Protein AF-A0A7L5YAX9-F1 (afdb_monomer_lite)

Foldseek 3Di:
DVVCVVVVHDPVNVVVCCVVLQWDDFADVDIGGPPPPPDLVVVVVVVCVQAVPWDFDDVSVCVVVVNDPDDDPDTDTHDDPPDDDGDTPDD

pLDDT: mean 86.68, std 8.61, range [37.69, 95.38]

Radius of gyration: 14.87 Å; chains: 1; bounding box: 39×30×32 Å

Secondary structure (DSSP, 8-state):
-HHHHHTT--HHHHHHHHHTTSSEEEETTEEE-TT----HHHHHHHHHHH-TT-EE-HHHHHHHTT------SS--EE--TTSPPP--S--

Structure (mmCIF, N/CA/C/O backbone):
data_AF-A0A7L5YAX9-F1
#
_entry.id   AF-A0A7L5YAX9-F1
#
loop_
_atom_site.group_PDB
_atom_site.id
_atom_site.type_symbol
_atom_site.label_atom_id
_atom_site.label_alt_id
_atom_site.label_comp_id
_atom_site.label_asym_id
_atom_site.label_entity_id
_atom_site.label_seq_id
_atom_site.pdbx_PDB_ins_code
_atom_site.Cartn_x
_atom_site.Cartn_y
_atom_site.Cartn_z
_atom_site.occupancy
_atom_site.B_iso_or_equiv
_atom_site.auth_seq_id
_atom_site.auth_comp_id
_atom_site.auth_asym_id
_atom_site.auth_atom_id
_atom_site.pdbx_PDB_model_num
ATOM 1 N N . MET A 1 1 ? -5.949 5.787 6.873 1.00 75.19 1 MET A N 1
ATOM 2 C CA . MET A 1 1 ? -6.724 6.392 7.979 1.00 75.19 1 MET A CA 1
ATOM 3 C C . MET A 1 1 ? -6.409 7.864 8.060 1.00 75.19 1 MET A C 1
ATOM 5 O O . MET A 1 1 ? -7.340 8.647 8.071 1.00 75.19 1 MET A O 1
ATOM 9 N N . SER A 1 2 ? -5.129 8.245 8.045 1.00 83.38 2 SER A N 1
ATOM 10 C CA . SER A 1 2 ? -4.713 9.645 7.895 1.00 83.38 2 SER A CA 1
ATOM 11 C C . SER A 1 2 ? -5.384 10.340 6.705 1.00 83.38 2 SER A C 1
ATOM 13 O O . SER A 1 2 ? -5.907 11.427 6.884 1.00 83.38 2 SER A O 1
ATOM 15 N N . GLU A 1 3 ? -5.450 9.699 5.533 1.00 88.12 3 GLU A N 1
ATOM 16 C CA . GLU A 1 3 ? -6.095 10.271 4.334 1.00 88.12 3 GLU A CA 1
ATOM 17 C C . GLU A 1 3 ? -7.611 10.450 4.485 1.00 88.12 3 GLU A C 1
ATOM 19 O O . GLU A 1 3 ? -8.129 11.516 4.181 1.00 88.12 3 GLU A O 1
ATOM 24 N N . LEU A 1 4 ? -8.308 9.449 5.029 1.00 86.81 4 LEU A N 1
ATOM 25 C CA . LEU A 1 4 ? -9.744 9.531 5.337 1.00 86.81 4 LEU A CA 1
ATOM 26 C C . LEU A 1 4 ? -10.043 10.641 6.355 1.00 86.81 4 LEU A C 1
ATOM 28 O O . LEU A 1 4 ? -10.994 11.397 6.198 1.00 86.81 4 LEU A O 1
ATOM 32 N N . ILE A 1 5 ? -9.209 10.774 7.388 1.00 89.12 5 ILE A N 1
ATOM 33 C CA . ILE A 1 5 ? -9.353 11.850 8.375 1.00 89.12 5 ILE A CA 1
ATOM 34 C C . ILE A 1 5 ? -9.084 13.211 7.726 1.00 89.12 5 ILE A C 1
ATOM 36 O O . ILE A 1 5 ? -9.830 14.158 7.963 1.00 89.12 5 ILE A O 1
ATOM 40 N N . ALA A 1 6 ? -8.062 13.307 6.873 1.00 89.62 6 ALA A N 1
ATOM 41 C CA . ALA A 1 6 ? -7.760 14.521 6.121 1.00 89.62 6 ALA A CA 1
ATOM 42 C C . ALA A 1 6 ? -8.893 14.913 5.155 1.00 89.62 6 ALA A C 1
ATOM 44 O O . ALA A 1 6 ? -9.113 16.101 4.941 1.00 89.62 6 ALA A O 1
ATOM 45 N N . SER A 1 7 ? -9.654 13.946 4.630 1.00 89.81 7 SER A N 1
ATOM 46 C CA . SER A 1 7 ? -10.852 14.196 3.819 1.00 89.81 7 SER A CA 1
ATOM 47 C C . SER A 1 7 ? -12.115 14.483 4.646 1.00 89.81 7 SER A C 1
ATOM 49 O O . SER A 1 7 ? -13.211 14.517 4.092 1.00 89.81 7 SER A O 1
ATOM 51 N N . GLY A 1 8 ? -11.994 14.657 5.967 1.00 89.44 8 GLY A N 1
ATOM 52 C CA . GLY A 1 8 ? -13.104 14.986 6.867 1.00 89.44 8 GLY A CA 1
ATOM 53 C C . GLY A 1 8 ? -13.875 13.785 7.424 1.00 89.44 8 GLY A C 1
ATOM 54 O O . GLY A 1 8 ? -14.870 13.975 8.122 1.00 89.44 8 GLY A O 1
ATOM 55 N N . ALA A 1 9 ? -13.439 12.548 7.164 1.00 89.50 9 ALA A N 1
ATOM 56 C CA . ALA A 1 9 ? -14.081 11.365 7.730 1.00 89.50 9 ALA A CA 1
ATOM 57 C C . ALA A 1 9 ? -13.670 11.161 9.195 1.00 89.50 9 ALA A C 1
ATOM 59 O O . ALA A 1 9 ? -12.489 11.150 9.547 1.00 89.50 9 ALA A O 1
ATOM 60 N N . THR A 1 10 ? -14.649 10.932 10.067 1.00 93.12 10 THR A N 1
ATOM 61 C CA . THR A 1 10 ? -14.373 10.587 11.468 1.00 93.12 10 THR A CA 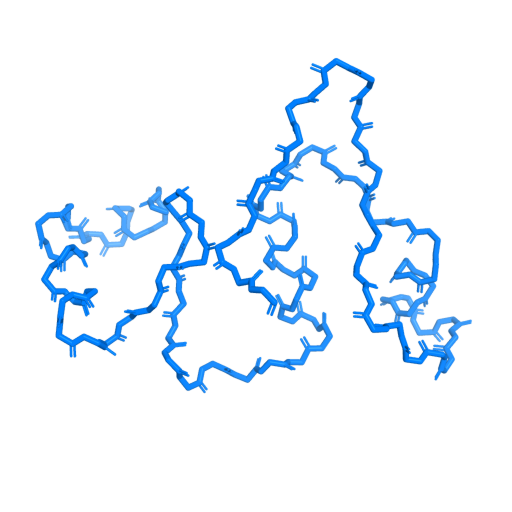1
ATOM 62 C C . THR A 1 10 ? -14.104 9.092 11.621 1.00 93.1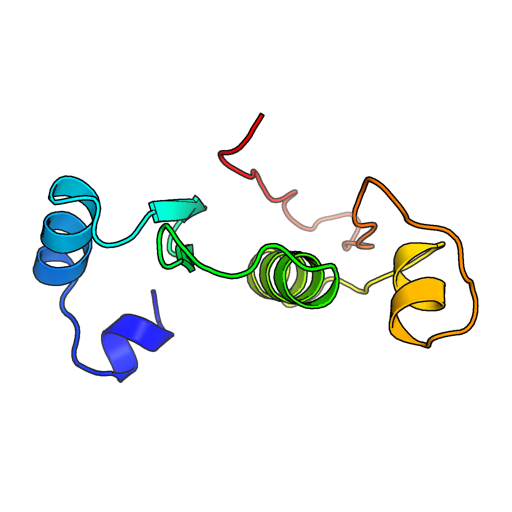2 10 THR A C 1
ATOM 64 O O . THR A 1 10 ? -14.569 8.277 10.822 1.00 93.12 10 THR A O 1
ATOM 67 N N . SER A 1 11 ? -13.420 8.693 12.697 1.00 90.56 11 SER A N 1
ATOM 68 C CA . SER A 1 11 ? -13.254 7.270 13.025 1.00 90.56 11 SER A CA 1
ATOM 69 C C . SER A 1 11 ? -14.590 6.541 13.176 1.00 90.56 11 SER A C 1
ATOM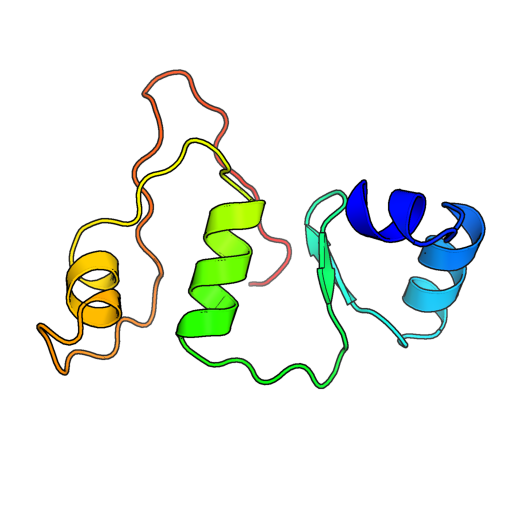 71 O O . SER A 1 11 ? -14.699 5.395 12.758 1.00 90.56 11 SER A O 1
ATOM 73 N N . ALA A 1 12 ? -15.615 7.206 13.722 1.00 94.12 12 ALA A N 1
ATOM 74 C CA . ALA A 1 12 ? -16.954 6.635 13.842 1.00 94.12 12 ALA A CA 1
ATOM 75 C C . ALA A 1 12 ? -17.591 6.390 12.466 1.00 94.12 12 ALA A C 1
ATOM 77 O O . ALA A 1 12 ? -18.172 5.330 12.245 1.00 94.12 12 ALA A O 1
ATOM 78 N N . THR A 1 13 ? -17.422 7.333 11.532 1.00 94.31 13 THR A N 1
ATOM 79 C CA . THR A 1 13 ? -17.874 7.193 10.141 1.00 94.31 13 THR A CA 1
ATOM 80 C C . THR A 1 13 ? -17.192 6.010 9.465 1.00 94.31 13 THR A C 1
ATOM 82 O O . THR A 1 13 ? -17.872 5.173 8.889 1.00 94.31 13 THR A O 1
ATOM 85 N N . VAL A 1 14 ? -15.866 5.884 9.583 1.00 92.62 14 VAL A N 1
ATOM 86 C CA . VAL A 1 14 ? -15.123 4.761 8.984 1.00 92.62 14 VAL A CA 1
ATOM 87 C C . VAL A 1 14 ? -15.590 3.423 9.561 1.00 92.62 14 VAL A C 1
ATOM 89 O O . VAL A 1 14 ? -15.875 2.506 8.800 1.00 92.62 14 VAL A O 1
ATOM 92 N N . SER A 1 15 ? -15.761 3.322 10.882 1.00 92.25 15 SER A N 1
ATOM 93 C CA . SER A 1 15 ? -16.282 2.104 11.513 1.00 92.25 15 SER A CA 1
ATOM 94 C C . SER A 1 15 ? -17.721 1.776 11.100 1.00 92.25 15 SER A C 1
ATOM 96 O O . SER A 1 15 ? -18.099 0.608 11.080 1.00 92.25 15 SER A O 1
ATOM 98 N N . GLN A 1 16 ? -18.553 2.783 10.818 1.00 94.88 16 GLN A N 1
ATOM 99 C CA . GLN A 1 16 ? -19.905 2.573 10.292 1.00 94.88 16 GLN A CA 1
ATOM 100 C C . GLN A 1 16 ? -19.848 2.043 8.857 1.00 94.88 16 GLN A C 1
ATOM 102 O O . GLN A 1 16 ? -20.458 1.019 8.582 1.00 94.88 16 GLN A O 1
ATOM 107 N N . LEU A 1 17 ? -19.053 2.673 7.988 1.00 93.75 17 LEU A N 1
ATOM 108 C CA . LEU A 1 17 ? -18.879 2.243 6.598 1.00 93.75 17 LEU A CA 1
ATOM 109 C C . LEU A 1 17 ? -18.308 0.820 6.498 1.00 93.75 17 LEU A C 1
ATOM 111 O O . LEU A 1 17 ? -18.726 0.059 5.632 1.00 93.75 17 LEU A O 1
ATOM 115 N N . GLU A 1 18 ? -17.377 0.451 7.384 1.00 93.44 18 GLU A N 1
ATOM 116 C CA . GLU A 1 18 ? -16.834 -0.912 7.463 1.00 93.44 18 GLU A CA 1
ATOM 117 C C . GLU A 1 18 ? -17.920 -1.920 7.869 1.00 93.44 18 GLU A C 1
ATOM 119 O O . GLU A 1 18 ? -18.045 -2.973 7.250 1.00 93.44 18 GLU A O 1
ATOM 124 N N . ARG A 1 19 ? -18.752 -1.589 8.870 1.00 94.25 19 ARG A N 1
ATOM 125 C CA . ARG A 1 19 ? -19.879 -2.441 9.294 1.00 94.25 19 ARG A CA 1
ATOM 126 C C . ARG A 1 19 ? -20.951 -2.591 8.223 1.00 94.25 19 ARG A C 1
ATOM 128 O O . ARG A 1 19 ? -21.521 -3.669 8.100 1.00 94.25 19 ARG A O 1
ATOM 135 N N . ASP A 1 20 ? -21.202 -1.532 7.464 1.00 95.38 20 ASP A N 1
ATOM 136 C CA . ASP A 1 20 ? -22.167 -1.534 6.364 1.00 95.38 20 ASP A CA 1
ATOM 137 C C . ASP A 1 20 ? -21.605 -2.216 5.103 1.00 95.38 20 ASP A C 1
ATOM 139 O O . ASP A 1 20 ? -22.301 -2.325 4.096 1.00 95.38 20 ASP A O 1
ATOM 143 N N . GLY A 1 21 ? -20.346 -2.672 5.139 1.00 92.94 21 GLY A N 1
ATOM 144 C CA . GLY A 1 21 ? -19.682 -3.336 4.020 1.00 92.94 21 GLY A CA 1
ATOM 145 C C . GLY A 1 21 ? -19.373 -2.407 2.846 1.00 92.94 21 GLY A C 1
ATOM 146 O O . GLY A 1 21 ? -19.037 -2.890 1.774 1.00 92.94 21 GLY A O 1
ATOM 147 N N . LEU A 1 22 ? -19.473 -1.088 3.033 1.00 93.88 22 LEU A N 1
ATOM 148 C CA . LEU A 1 22 ? -19.178 -0.080 2.008 1.00 93.88 22 LEU A CA 1
ATOM 149 C C . LEU A 1 22 ? -17.676 0.151 1.827 1.00 93.88 22 LEU A C 1
ATOM 151 O O . LEU A 1 22 ? -17.248 0.704 0.817 1.00 93.88 22 LEU A O 1
ATOM 155 N N . ILE A 1 23 ? -16.877 -0.263 2.808 1.00 92.94 23 ILE A N 1
ATOM 156 C CA . ILE A 1 23 ? -15.422 -0.361 2.723 1.00 92.94 23 ILE A CA 1
ATOM 157 C C . ILE A 1 23 ? -14.966 -1.657 3.382 1.00 92.94 23 ILE A C 1
ATOM 159 O O . ILE A 1 23 ? -15.601 -2.162 4.307 1.00 92.94 23 ILE A O 1
ATOM 163 N N . VAL A 1 24 ? -13.816 -2.159 2.949 1.00 92.12 24 VAL A N 1
ATOM 164 C CA . VAL A 1 24 ? -13.165 -3.333 3.527 1.00 92.12 24 VAL A CA 1
ATOM 165 C C . VAL A 1 24 ? -11.820 -2.921 4.098 1.00 92.12 24 VAL A C 1
ATOM 167 O O . VAL A 1 24 ? -11.070 -2.149 3.496 1.00 92.12 24 VAL A O 1
ATOM 170 N N . ARG A 1 25 ? -11.500 -3.436 5.281 1.00 90.31 25 ARG A N 1
ATOM 171 C CA . ARG A 1 25 ? -10.221 -3.186 5.935 1.00 90.31 25 ARG A CA 1
ATOM 172 C C . ARG A 1 25 ? -9.160 -4.164 5.444 1.00 90.31 25 ARG A C 1
ATOM 174 O O . ARG A 1 25 ? -9.252 -5.361 5.689 1.00 90.31 25 ARG A O 1
ATOM 181 N N . LEU A 1 26 ? -8.118 -3.629 4.815 1.00 87.00 26 LEU A N 1
ATOM 182 C CA . LEU A 1 26 ? -6.962 -4.400 4.339 1.00 87.00 26 LEU A CA 1
ATOM 183 C C . LEU A 1 26 ? -5.930 -4.629 5.448 1.00 87.00 26 LEU A C 1
ATOM 185 O O . LEU A 1 26 ? -5.360 -5.712 5.590 1.00 87.00 26 LEU A O 1
ATOM 189 N N . ALA A 1 27 ? -5.710 -3.591 6.259 1.00 86.69 27 ALA A N 1
ATOM 190 C CA . ALA A 1 27 ? -4.822 -3.619 7.415 1.00 86.69 27 ALA A CA 1
ATOM 191 C C . ALA A 1 27 ? -5.181 -2.515 8.418 1.00 86.69 27 ALA A C 1
ATOM 193 O O . ALA A 1 27 ? -6.165 -1.778 8.281 1.00 86.69 27 ALA A O 1
ATOM 194 N N . ARG A 1 28 ? -4.373 -2.355 9.473 1.00 83.75 28 ARG A N 1
ATOM 195 C CA . ARG A 1 28 ? -4.607 -1.302 10.466 1.00 83.75 28 ARG A CA 1
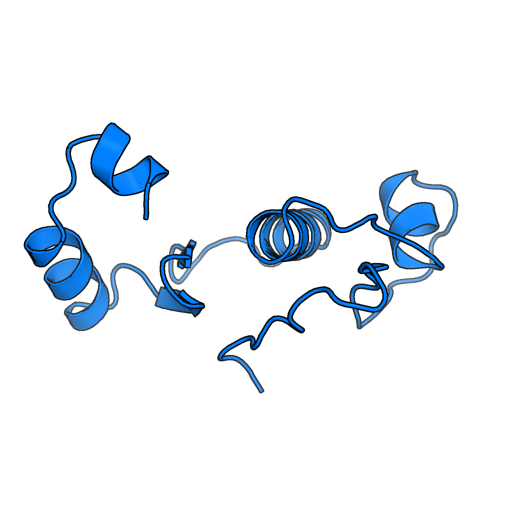ATOM 196 C C . ARG A 1 28 ? -4.556 0.081 9.813 1.00 83.75 28 ARG A C 1
ATOM 198 O O . ARG A 1 28 ? -3.491 0.600 9.512 1.00 83.75 28 ARG A O 1
ATOM 205 N N . GLY A 1 29 ? -5.728 0.701 9.690 1.00 87.12 29 GLY A N 1
ATOM 206 C CA . GLY A 1 29 ? -5.852 2.040 9.138 1.00 87.12 29 GLY A CA 1
ATOM 207 C C . GLY A 1 29 ? -5.735 2.097 7.616 1.00 87.12 29 GLY A C 1
ATOM 208 O O . GLY A 1 29 ? -5.626 3.202 7.097 1.00 87.12 29 GLY A O 1
ATOM 209 N N . LEU A 1 30 ? -5.779 0.968 6.911 1.00 89.94 30 LEU A N 1
ATOM 210 C CA . LEU A 1 30 ? -5.843 0.914 5.454 1.00 89.94 30 LEU A CA 1
ATOM 211 C C . LEU A 1 30 ? -7.165 0.263 5.050 1.00 89.94 30 LEU A C 1
ATOM 213 O O . LEU A 1 30 ? -7.480 -0.834 5.515 1.00 89.94 30 LEU A O 1
ATOM 217 N N . TYR A 1 31 ? -7.929 0.967 4.223 1.00 91.19 31 TYR A N 1
ATOM 218 C CA . TYR A 1 31 ? -9.263 0.570 3.790 1.00 91.19 31 TYR A CA 1
ATOM 219 C C . TYR A 1 31 ? -9.361 0.729 2.278 1.00 91.19 31 TYR A C 1
ATOM 221 O O . TYR A 1 31 ? -8.722 1.621 1.719 1.00 91.19 31 TYR A O 1
ATOM 229 N N . GLN A 1 32 ? -10.174 -0.109 1.651 1.00 90.62 32 GLN A N 1
ATOM 230 C CA . GLN A 1 32 ? -10.495 -0.041 0.230 1.00 90.62 32 GLN A CA 1
ATOM 231 C C . GLN A 1 32 ? -12.000 -0.147 0.005 1.00 90.62 32 GLN A C 1
ATOM 233 O O . GLN A 1 32 ? -12.737 -0.552 0.905 1.00 90.62 32 GLN A O 1
ATOM 238 N N . LEU A 1 33 ? -12.442 0.173 -1.209 1.00 91.38 33 LEU A N 1
ATOM 239 C CA . LEU A 1 33 ? -13.787 -0.170 -1.655 1.00 91.38 33 LEU A CA 1
ATOM 240 C C . LEU A 1 33 ? -13.898 -1.690 -1.896 1.00 91.38 33 LEU A C 1
ATOM 242 O O . LEU A 1 33 ? -12.910 -2.301 -2.312 1.00 91.38 33 LEU A O 1
ATOM 246 N N . PRO A 1 34 ? -15.063 -2.312 -1.645 1.00 88.62 34 PRO A N 1
ATOM 247 C CA . PRO A 1 34 ? -15.271 -3.749 -1.852 1.00 88.62 34 PRO A CA 1
ATOM 248 C C . PRO A 1 34 ? -15.089 -4.195 -3.307 1.00 88.62 34 PRO A C 1
ATOM 250 O O . PRO A 1 34 ? -14.718 -5.337 -3.558 1.00 88.62 34 PRO A O 1
ATOM 253 N N . ASP A 1 35 ? -15.353 -3.295 -4.250 1.00 87.25 35 ASP A N 1
ATOM 254 C CA . ASP A 1 35 ? -15.321 -3.487 -5.699 1.00 87.25 35 ASP A CA 1
ATOM 255 C C . ASP A 1 35 ? -14.103 -2.821 -6.362 1.00 87.25 35 ASP A C 1
ATOM 257 O O . ASP A 1 35 ? -14.073 -2.636 -7.580 1.00 87.25 35 ASP A O 1
ATOM 261 N N . ALA A 1 36 ? -13.081 -2.467 -5.573 1.00 83.69 36 ALA A N 1
ATOM 262 C CA . ALA A 1 36 ? -11.848 -1.908 -6.108 1.00 83.69 36 ALA A CA 1
ATOM 263 C C . ALA A 1 36 ? -11.192 -2.893 -7.100 1.00 83.69 36 ALA A C 1
ATOM 265 O O . ALA A 1 36 ? -11.051 -4.079 -6.779 1.00 83.69 36 ALA A O 1
ATOM 266 N N . PRO A 1 37 ? -10.765 -2.433 -8.291 1.00 78.38 37 PRO A N 1
ATOM 267 C CA . PRO A 1 37 ? -10.083 -3.292 -9.248 1.00 78.38 37 PRO A CA 1
ATOM 268 C C . PRO A 1 37 ? -8.771 -3.810 -8.645 1.00 78.38 37 PRO A C 1
ATOM 270 O O . PRO A 1 37 ? -7.861 -3.043 -8.340 1.00 78.38 37 PRO A O 1
ATOM 273 N N . LEU A 1 38 ? -8.680 -5.130 -8.473 1.00 78.62 38 LEU A N 1
ATOM 274 C CA . LEU A 1 38 ? -7.508 -5.814 -7.920 1.00 78.62 38 LEU A CA 1
ATOM 275 C C . LEU A 1 38 ? -6.472 -6.089 -9.016 1.00 78.62 38 LEU A C 1
ATOM 277 O O . LEU A 1 38 ? -6.201 -7.240 -9.356 1.00 78.62 38 LEU A O 1
ATOM 281 N N . ASP A 1 39 ? -5.924 -5.029 -9.603 1.00 82.06 39 ASP A N 1
ATOM 282 C CA . ASP A 1 39 ? -4.812 -5.153 -10.543 1.00 82.06 39 ASP A CA 1
ATOM 283 C C . ASP A 1 39 ? -3.442 -5.114 -9.835 1.00 82.06 39 ASP A C 1
ATOM 285 O O . ASP A 1 39 ? -3.322 -4.901 -8.623 1.00 82.06 39 ASP A O 1
ATOM 289 N N . VAL A 1 40 ? -2.378 -5.349 -10.608 1.00 78.19 40 VAL A N 1
ATOM 290 C CA . VAL A 1 40 ? -0.997 -5.360 -10.101 1.00 78.19 40 VAL A CA 1
ATOM 291 C C . VAL A 1 40 ? -0.620 -4.018 -9.464 1.00 78.19 40 VAL A C 1
ATOM 293 O O . VAL A 1 40 ? 0.061 -3.995 -8.437 1.00 78.19 40 VAL A O 1
ATOM 296 N N . ASN A 1 41 ? -1.084 -2.904 -10.033 1.00 83.00 41 ASN A N 1
ATOM 297 C CA . ASN A 1 41 ? -0.791 -1.570 -9.521 1.00 83.00 41 ASN A CA 1
ATOM 298 C C . ASN A 1 41 ? -1.510 -1.311 -8.194 1.00 83.00 41 ASN A C 1
ATOM 300 O O . ASN A 1 41 ? -0.924 -0.706 -7.296 1.00 83.00 41 ASN A O 1
ATOM 304 N N . HIS A 1 42 ? -2.731 -1.820 -8.029 1.00 86.31 42 HIS A N 1
ATOM 305 C CA . HIS A 1 42 ? -3.482 -1.751 -6.779 1.00 86.31 42 HIS A CA 1
ATOM 306 C C . HIS A 1 42 ? -2.774 -2.508 -5.658 1.00 86.31 42 HIS A C 1
ATOM 308 O O . HIS A 1 42 ? -2.538 -1.953 -4.585 1.00 86.31 42 HIS A O 1
ATOM 314 N N . SER A 1 43 ? -2.338 -3.742 -5.922 1.00 86.19 43 SER A N 1
ATOM 315 C CA . SER A 1 43 ? -1.554 -4.508 -4.949 1.00 86.19 43 SER A CA 1
ATOM 316 C C . SER A 1 43 ? -0.225 -3.814 -4.606 1.00 86.19 43 SER A C 1
ATOM 318 O O . SER A 1 43 ? 0.191 -3.808 -3.444 1.00 86.19 43 SER A O 1
ATOM 320 N N . LEU A 1 44 ? 0.451 -3.194 -5.584 1.00 87.94 44 LEU A N 1
ATOM 321 C CA . LEU A 1 44 ? 1.680 -2.426 -5.338 1.00 87.94 44 LEU A CA 1
ATOM 322 C C . LEU A 1 44 ? 1.412 -1.184 -4.479 1.00 87.94 44 LEU A C 1
ATOM 324 O O . LEU A 1 44 ? 2.175 -0.900 -3.553 1.00 87.94 44 LEU A O 1
ATOM 328 N N . ALA A 1 45 ? 0.317 -0.470 -4.747 1.00 89.75 45 ALA A N 1
ATOM 329 C CA . ALA A 1 45 ? -0.108 0.683 -3.964 1.00 89.75 45 ALA A CA 1
ATOM 330 C C . ALA A 1 45 ? -0.442 0.288 -2.518 1.00 89.75 45 ALA A C 1
ATOM 332 O O . ALA A 1 45 ? -0.014 0.967 -1.581 1.00 89.75 45 ALA A O 1
ATOM 333 N N . GLU A 1 46 ? -1.137 -0.835 -2.318 1.00 89.88 46 GLU A N 1
ATOM 334 C CA . GLU A 1 46 ? -1.387 -1.402 -0.993 1.00 89.88 46 GLU A CA 1
ATOM 335 C C . GLU A 1 46 ? -0.065 -1.671 -0.262 1.00 89.88 46 GLU A C 1
ATOM 337 O O . GLU A 1 46 ? 0.143 -1.183 0.853 1.00 89.88 46 GLU A O 1
ATOM 342 N N . ALA A 1 47 ? 0.866 -2.380 -0.904 1.00 89.75 47 ALA A N 1
ATOM 343 C CA . ALA A 1 47 ? 2.156 -2.719 -0.314 1.00 89.75 47 ALA A CA 1
ATOM 344 C C . ALA A 1 47 ? 2.974 -1.468 0.066 1.00 89.75 47 ALA A C 1
ATOM 346 O O . ALA A 1 47 ? 3.547 -1.412 1.158 1.00 89.75 47 ALA A O 1
ATOM 347 N N . ALA A 1 48 ? 2.969 -0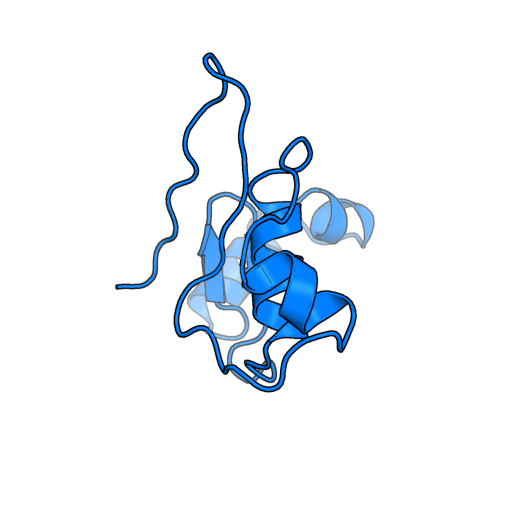.435 -0.782 1.00 90.25 48 ALA A N 1
ATOM 348 C CA . ALA A 1 48 ? 3.627 0.842 -0.512 1.00 90.25 48 ALA A CA 1
ATOM 349 C C . ALA A 1 48 ? 2.999 1.591 0.677 1.00 90.25 48 ALA A C 1
ATOM 351 O O . ALA A 1 48 ? 3.705 2.212 1.472 1.00 90.25 48 ALA A O 1
ATOM 352 N N . LYS A 1 49 ? 1.673 1.508 0.851 1.00 90.25 49 LYS A N 1
ATOM 353 C CA . LYS A 1 49 ? 0.977 2.085 2.015 1.00 90.25 49 LYS A CA 1
ATOM 354 C C . LYS A 1 49 ? 1.252 1.303 3.300 1.00 90.25 49 LYS A C 1
ATOM 356 O O . LYS A 1 49 ? 1.355 1.910 4.366 1.00 90.25 49 LYS A O 1
ATOM 361 N N . LEU A 1 50 ? 1.374 -0.022 3.213 1.00 88.56 50 LEU A N 1
ATOM 362 C CA . LEU A 1 50 ? 1.690 -0.893 4.349 1.00 88.56 50 LEU A CA 1
ATOM 363 C C . LEU A 1 50 ? 3.131 -0.732 4.829 1.00 88.56 50 LEU A C 1
ATOM 365 O O . LEU A 1 50 ? 3.382 -0.778 6.035 1.00 88.56 50 LEU A O 1
ATOM 369 N N . VAL A 1 51 ? 4.066 -0.523 3.900 1.00 90.00 51 VAL A N 1
ATOM 370 C CA . VAL A 1 51 ? 5.483 -0.309 4.201 1.00 90.00 51 VAL A CA 1
ATOM 371 C C . VAL A 1 51 ? 5.977 0.977 3.533 1.00 90.00 51 VAL A C 1
ATOM 373 O O . VAL A 1 51 ? 6.663 0.919 2.516 1.00 90.00 51 VAL A O 1
ATOM 376 N N . PRO A 1 52 ? 5.721 2.156 4.128 1.00 87.50 52 PRO A N 1
ATOM 377 C CA . PRO A 1 52 ? 6.085 3.439 3.516 1.00 87.50 52 PRO A CA 1
ATOM 378 C C . PRO A 1 52 ? 7.587 3.636 3.265 1.00 87.50 52 PRO A C 1
ATOM 380 O O . PRO A 1 52 ? 7.972 4.459 2.444 1.00 87.50 52 PRO A O 1
ATOM 383 N N . LYS A 1 53 ? 8.444 2.914 4.001 1.00 89.56 53 LYS A N 1
ATOM 384 C CA . LYS A 1 53 ? 9.908 2.912 3.820 1.00 89.56 53 LYS A CA 1
ATOM 385 C C . LYS A 1 53 ? 10.418 1.712 3.015 1.00 89.56 53 LYS A C 1
ATOM 387 O O . LYS A 1 53 ? 11.624 1.551 2.862 1.00 89.56 53 LYS A O 1
ATOM 392 N N . GLY A 1 54 ? 9.515 0.837 2.583 1.00 91.00 54 GLY A N 1
ATOM 393 C CA . GLY A 1 54 ? 9.852 -0.359 1.834 1.00 91.00 54 GLY A CA 1
ATOM 394 C C . GLY A 1 54 ? 10.189 -0.024 0.389 1.00 91.00 54 GLY A C 1
ATOM 395 O O . GLY A 1 54 ? 9.713 0.967 -0.161 1.00 91.00 54 GLY A O 1
ATOM 396 N N . VAL A 1 55 ? 11.003 -0.871 -0.231 1.00 93.62 55 VAL A N 1
ATOM 397 C CA . VAL A 1 55 ? 11.376 -0.743 -1.643 1.00 93.62 55 VAL A CA 1
ATOM 398 C C . VAL A 1 55 ? 10.830 -1.949 -2.393 1.00 93.62 55 VAL A C 1
ATOM 400 O O . VAL A 1 55 ? 11.152 -3.084 -2.043 1.00 93.62 55 VAL A O 1
ATOM 403 N N . VAL A 1 56 ? 10.006 -1.720 -3.417 1.00 92.19 56 VAL A N 1
ATOM 404 C CA . VAL A 1 56 ? 9.551 -2.791 -4.317 1.00 92.19 56 VAL A CA 1
ATOM 405 C C . VAL A 1 56 ? 10.779 -3.407 -4.988 1.00 92.19 56 VAL A C 1
ATOM 407 O O . VAL A 1 56 ? 11.646 -2.686 -5.478 1.00 92.19 56 VAL A O 1
ATOM 410 N N . CYS A 1 57 ? 10.892 -4.733 -4.976 1.00 92.62 57 CYS A N 1
ATOM 411 C CA . CYS A 1 57 ? 12.106 -5.423 -5.412 1.00 92.62 57 CYS A CA 1
ATOM 412 C C . CYS A 1 57 ? 11.809 -6.680 -6.243 1.00 92.62 57 CYS A C 1
ATOM 414 O O . CYS A 1 57 ? 10.653 -7.048 -6.459 1.00 92.62 57 CYS A O 1
ATOM 416 N N . LEU A 1 58 ? 12.872 -7.340 -6.722 1.00 92.44 58 LEU A N 1
ATOM 417 C CA . LEU A 1 58 ? 12.803 -8.597 -7.479 1.00 92.44 58 LEU A CA 1
ATOM 418 C C . LEU A 1 58 ? 11.859 -8.495 -8.694 1.00 92.44 58 LEU A C 1
ATOM 420 O O . LEU A 1 58 ? 11.834 -7.478 -9.385 1.00 92.44 58 LEU A O 1
ATOM 424 N N . THR A 1 59 ? 11.084 -9.547 -8.959 1.00 90.94 59 THR A N 1
ATOM 425 C CA . THR A 1 59 ? 10.141 -9.616 -10.080 1.00 90.94 59 THR A CA 1
ATOM 426 C C . THR A 1 59 ? 9.052 -8.551 -10.001 1.00 90.94 59 THR A C 1
ATOM 428 O O . THR A 1 59 ? 8.610 -8.088 -11.043 1.00 90.94 59 THR A O 1
ATOM 431 N N . SER A 1 60 ? 8.658 -8.103 -8.803 1.00 90.69 60 SER A N 1
ATOM 432 C CA . SER A 1 60 ? 7.679 -7.019 -8.651 1.00 90.69 60 SER A CA 1
ATOM 433 C C . SER A 1 60 ? 8.214 -5.682 -9.155 1.00 90.69 60 SER A C 1
ATOM 435 O O . SER A 1 60 ? 7.472 -4.937 -9.783 1.00 90.69 60 SER A O 1
ATOM 437 N N . ALA A 1 61 ? 9.499 -5.391 -8.929 1.00 92.25 61 ALA A N 1
ATOM 438 C CA . ALA A 1 61 ? 10.120 -4.175 -9.455 1.00 92.25 61 ALA A CA 1
ATOM 439 C C . ALA A 1 61 ? 10.245 -4.230 -10.978 1.00 92.25 61 ALA A C 1
ATOM 441 O O . ALA A 1 61 ? 9.934 -3.258 -11.658 1.00 92.25 61 ALA A O 1
ATOM 442 N N . LEU A 1 62 ? 10.658 -5.381 -11.514 1.00 91.56 62 LEU A N 1
ATOM 443 C CA . LEU A 1 62 ? 10.735 -5.578 -12.960 1.00 91.56 62 LEU A CA 1
ATOM 444 C C . LEU A 1 62 ? 9.358 -5.427 -13.612 1.00 91.56 62 LEU A C 1
ATOM 446 O O . LEU A 1 62 ? 9.249 -4.739 -14.619 1.00 91.56 62 LEU A O 1
ATOM 450 N N . ALA A 1 63 ? 8.317 -6.022 -13.021 1.00 88.69 63 ALA A N 1
ATOM 451 C CA . ALA A 1 63 ? 6.954 -5.945 -13.539 1.00 88.69 63 ALA A CA 1
ATOM 452 C C . ALA A 1 63 ? 6.411 -4.510 -13.488 1.00 88.69 63 ALA A C 1
ATOM 454 O O . ALA A 1 63 ? 5.813 -4.051 -14.453 1.00 88.69 63 ALA A O 1
ATOM 455 N N . PHE A 1 64 ? 6.677 -3.773 -12.404 1.00 88.19 64 PHE A N 1
ATOM 456 C CA . PHE A 1 64 ? 6.290 -2.364 -12.286 1.00 88.19 64 PHE A CA 1
ATOM 457 C C . PHE A 1 64 ? 6.957 -1.466 -13.339 1.00 88.19 64 PHE A C 1
ATOM 459 O O . PHE A 1 64 ? 6.360 -0.494 -13.787 1.00 88.19 64 PHE A O 1
ATOM 466 N N . HIS A 1 65 ? 8.186 -1.792 -13.741 1.00 90.94 65 HIS A N 1
ATOM 467 C CA . HIS A 1 65 ? 8.910 -1.075 -14.790 1.00 90.94 65 HIS A CA 1
ATOM 468 C C . HIS A 1 65 ? 8.690 -1.650 -16.197 1.00 90.94 65 HIS A C 1
ATOM 470 O O . HIS A 1 65 ? 9.417 -1.271 -17.111 1.00 90.94 65 HIS A O 1
ATOM 476 N N . GLU A 1 66 ? 7.729 -2.565 -16.372 1.00 90.00 66 GLU A N 1
ATOM 477 C CA . GLU A 1 66 ? 7.420 -3.212 -17.658 1.00 90.00 66 GLU A CA 1
ATOM 478 C C . GLU A 1 66 ? 8.645 -3.916 -18.286 1.00 90.00 66 GLU A C 1
ATOM 480 O O . GLU A 1 66 ? 8.776 -4.043 -19.500 1.00 90.00 66 GLU A O 1
ATOM 485 N N . LEU A 1 67 ? 9.569 -4.389 -17.441 1.00 90.94 67 LEU A N 1
ATOM 486 C CA . LEU A 1 67 ? 10.798 -5.094 -17.832 1.00 90.94 67 LEU A CA 1
ATOM 487 C C . LEU A 1 67 ? 10.643 -6.623 -17.798 1.00 90.94 67 LEU A C 1
ATOM 489 O O . LEU A 1 67 ? 11.621 -7.353 -17.968 1.00 90.94 67 LEU A O 1
ATOM 493 N N . THR A 1 68 ? 9.441 -7.122 -17.510 1.00 87.00 68 THR A N 1
ATOM 494 C CA . THR A 1 68 ? 9.101 -8.548 -17.523 1.00 87.00 68 THR A CA 1
ATOM 495 C C . THR A 1 68 ? 7.606 -8.738 -17.751 1.00 87.00 68 THR A C 1
ATOM 497 O O . THR A 1 68 ? 6.799 -7.985 -17.211 1.00 87.00 68 THR A O 1
ATOM 500 N N . ASP A 1 69 ? 7.245 -9.805 -18.463 1.00 82.62 69 ASP A N 1
ATOM 501 C CA . ASP A 1 69 ? 5.854 -10.244 -18.654 1.00 82.62 69 ASP A CA 1
ATOM 502 C C . 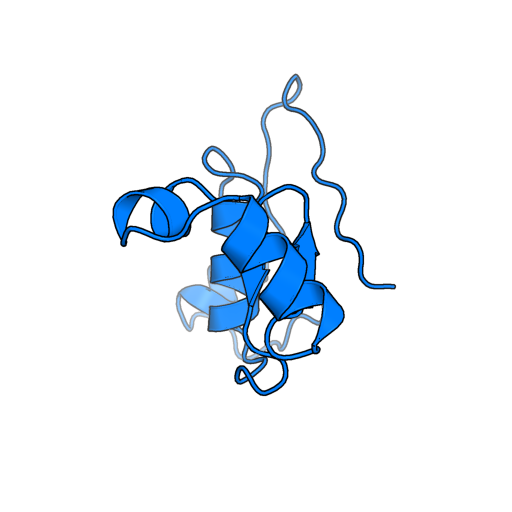ASP A 1 69 ? 5.426 -11.289 -17.607 1.00 82.62 69 ASP A C 1
ATOM 504 O O . ASP A 1 69 ? 4.342 -11.873 -17.668 1.00 82.62 69 ASP A O 1
ATOM 508 N N . GLN A 1 70 ? 6.300 -11.585 -16.639 1.00 78.38 70 GLN A N 1
ATOM 509 C CA . GLN A 1 70 ? 5.999 -12.541 -15.582 1.00 78.38 70 GLN A CA 1
ATOM 510 C C . GLN A 1 70 ? 4.977 -11.964 -14.603 1.00 78.38 70 GLN A C 1
ATOM 512 O O . GLN A 1 70 ? 5.276 -11.062 -13.818 1.00 78.38 70 GLN A O 1
ATOM 517 N N . LEU A 1 71 ? 3.789 -12.568 -14.575 1.00 68.31 71 LEU A N 1
ATOM 518 C CA . LEU A 1 71 ? 2.783 -12.271 -13.566 1.00 68.31 71 LEU A CA 1
ATOM 519 C C . LEU A 1 71 ? 3.217 -12.862 -12.216 1.00 68.31 71 LEU A C 1
ATOM 521 O O . LEU A 1 71 ? 3.116 -14.066 -11.972 1.00 68.31 71 LEU A O 1
ATOM 525 N N . SER A 1 72 ? 3.730 -12.014 -11.326 1.00 68.44 72 SER A N 1
ATOM 526 C CA . SER A 1 72 ? 4.079 -12.435 -9.970 1.00 68.44 72 SER A CA 1
ATOM 527 C C . SER A 1 72 ? 2.812 -12.548 -9.125 1.00 68.44 72 SER A C 1
ATOM 529 O O . SER A 1 72 ? 2.182 -11.544 -8.815 1.00 68.44 72 SER A O 1
ATOM 531 N N . ALA A 1 73 ? 2.476 -13.758 -8.673 1.00 77.12 73 ALA A N 1
ATOM 532 C CA . ALA A 1 73 ? 1.369 -13.985 -7.733 1.00 77.12 73 ALA A CA 1
ATOM 533 C C . ALA A 1 73 ? 1.600 -13.352 -6.342 1.00 77.12 73 ALA A C 1
ATOM 535 O O . ALA A 1 73 ? 0.727 -13.396 -5.480 1.00 77.12 73 ALA A O 1
ATOM 536 N N . LYS A 1 74 ? 2.801 -12.817 -6.089 1.00 84.31 74 LYS A N 1
ATOM 537 C CA . LYS A 1 74 ? 3.196 -12.180 -4.828 1.00 84.31 74 LYS A CA 1
ATOM 538 C C . LYS A 1 74 ? 3.866 -10.843 -5.094 1.00 84.31 74 LYS A C 1
ATOM 540 O O . LYS A 1 74 ? 4.567 -10.688 -6.096 1.00 84.31 74 LYS A O 1
ATOM 545 N N . ILE A 1 75 ? 3.728 -9.924 -4.144 1.00 88.19 75 ILE A N 1
ATOM 546 C CA . ILE A 1 75 ? 4.465 -8.663 -4.153 1.00 88.19 75 ILE A CA 1
ATOM 547 C C . ILE A 1 75 ? 5.680 -8.761 -3.245 1.00 88.19 75 ILE A C 1
ATOM 549 O O . ILE A 1 75 ? 5.577 -9.116 -2.070 1.00 88.19 75 ILE A O 1
ATOM 553 N N . TRP A 1 76 ? 6.835 -8.429 -3.809 1.00 90.62 76 TRP A N 1
ATOM 554 C CA . TRP A 1 76 ? 8.103 -8.393 -3.106 1.00 90.62 76 TRP A CA 1
ATOM 555 C C . TRP A 1 76 ? 8.444 -6.963 -2.708 1.00 90.62 76 TRP A C 1
ATOM 557 O O . TRP A 1 76 ? 8.617 -6.085 -3.554 1.00 90.62 76 TRP A O 1
ATOM 567 N N . VAL A 1 77 ? 8.566 -6.749 -1.400 1.00 92.44 77 VAL A N 1
ATOM 568 C CA . VAL A 1 77 ? 9.014 -5.485 -0.817 1.00 92.44 77 VAL A CA 1
ATOM 569 C C . VAL A 1 77 ? 10.183 -5.768 0.114 1.00 92.44 77 VAL A C 1
ATOM 571 O O . VAL A 1 77 ? 10.071 -6.550 1.060 1.00 92.44 77 VAL A O 1
ATOM 574 N N . ALA A 1 78 ? 11.314 -5.125 -0.152 1.00 93.44 78 ALA A N 1
ATOM 575 C CA . ALA A 1 78 ? 12.442 -5.079 0.758 1.00 93.44 78 ALA A CA 1
ATOM 576 C C . ALA A 1 78 ? 12.125 -4.123 1.913 1.00 93.44 78 ALA A C 1
ATOM 578 O O . ALA A 1 78 ? 11.678 -2.997 1.695 1.00 93.44 78 ALA A O 1
ATOM 579 N N . ILE A 1 79 ? 12.380 -4.572 3.138 1.00 92.31 79 ILE A N 1
ATOM 580 C CA . ILE A 1 79 ? 12.206 -3.793 4.368 1.00 92.31 79 ILE A CA 1
ATOM 581 C C . ILE A 1 79 ? 13.531 -3.761 5.131 1.00 92.31 79 ILE A C 1
ATOM 583 O O . ILE A 1 79 ? 14.348 -4.675 4.982 1.00 92.31 79 ILE A O 1
ATOM 587 N N . GLY A 1 80 ? 13.761 -2.736 5.953 1.00 89.50 80 GLY A N 1
ATOM 588 C CA . GLY A 1 80 ? 14.961 -2.668 6.779 1.00 89.50 80 GLY A CA 1
ATOM 589 C C . GLY A 1 80 ? 15.027 -3.820 7.783 1.00 89.50 80 GLY A C 1
ATOM 590 O O . GLY A 1 80 ? 14.012 -4.323 8.259 1.00 89.50 80 GLY A O 1
ATOM 591 N N . THR A 1 81 ? 16.237 -4.228 8.168 1.00 87.19 81 THR A N 1
ATOM 592 C CA . THR A 1 81 ? 16.458 -5.392 9.048 1.00 87.19 81 THR A CA 1
ATOM 593 C C . THR A 1 81 ? 15.769 -5.270 10.412 1.00 87.19 81 THR A C 1
ATOM 595 O O . THR A 1 81 ? 15.437 -6.278 11.031 1.00 87.19 81 THR A O 1
ATOM 598 N N . LYS A 1 82 ? 15.568 -4.036 10.891 1.00 87.31 82 LYS A N 1
ATOM 599 C CA . LYS A 1 82 ? 14.895 -3.721 12.162 1.00 87.31 82 LYS A CA 1
ATOM 600 C C . LYS A 1 82 ? 13.452 -3.243 11.976 1.00 87.31 82 LYS A C 1
ATOM 602 O O . LYS A 1 82 ? 12.797 -2.931 12.968 1.00 87.31 82 LYS A O 1
ATOM 607 N N . ASP A 1 83 ? 12.972 -3.158 10.738 1.00 86.19 83 ASP A N 1
ATOM 608 C CA . ASP A 1 83 ? 11.630 -2.668 10.461 1.00 86.19 83 ASP A CA 1
ATOM 609 C C . ASP A 1 83 ? 10.584 -3.739 10.768 1.00 86.19 83 ASP A C 1
ATOM 611 O O . ASP A 1 83 ? 10.803 -4.949 10.648 1.00 86.19 83 ASP A O 1
ATOM 615 N N . TRP A 1 84 ? 9.413 -3.272 11.190 1.00 81.94 84 TRP A N 1
ATOM 616 C CA . TRP A 1 84 ? 8.280 -4.138 11.463 1.00 81.94 84 TRP A CA 1
ATOM 617 C C . TRP A 1 84 ? 7.772 -4.793 10.173 1.00 81.94 84 TRP A C 1
ATOM 619 O O . TRP A 1 84 ? 7.580 -4.128 9.155 1.00 81.94 84 TRP A O 1
ATOM 629 N N . ARG A 1 85 ? 7.507 -6.103 10.232 1.00 82.56 85 ARG A N 1
ATOM 630 C CA . ARG A 1 85 ? 6.883 -6.845 9.131 1.00 82.56 85 ARG A CA 1
ATOM 631 C C . ARG A 1 85 ? 5.377 -6.566 9.107 1.00 82.56 85 ARG A C 1
ATOM 633 O O . ARG A 1 85 ? 4.716 -6.884 10.102 1.00 82.56 85 ARG A O 1
ATOM 640 N N . PRO A 1 86 ? 4.828 -6.024 8.006 1.00 79.44 86 PRO A N 1
ATOM 641 C CA . PRO A 1 86 ? 3.400 -5.763 7.905 1.00 79.44 86 PRO A CA 1
ATOM 642 C C . PRO A 1 86 ? 2.609 -7.072 7.971 1.00 79.44 86 PRO A C 1
ATOM 644 O O . PRO A 1 86 ? 3.047 -8.112 7.479 1.00 79.44 86 PRO A O 1
ATOM 647 N N . LYS A 1 87 ? 1.427 -7.009 8.583 1.00 78.31 87 LYS A N 1
ATOM 648 C CA . LYS A 1 87 ? 0.434 -8.084 8.543 1.00 78.31 87 LYS A CA 1
ATOM 649 C C . LYS A 1 87 ? -0.722 -7.625 7.666 1.00 78.31 87 LYS A C 1
ATOM 651 O O . LYS A 1 87 ? -1.343 -6.611 7.983 1.00 78.31 87 LYS A O 1
ATOM 656 N N . THR A 1 88 ? -0.992 -8.364 6.601 1.00 70.88 88 THR A N 1
ATOM 657 C CA . THR A 1 88 ? -2.208 -8.231 5.796 1.00 70.88 88 THR A CA 1
ATOM 658 C C . THR A 1 88 ? -3.313 -9.089 6.409 1.00 70.88 88 THR A C 1
ATOM 660 O O . THR A 1 88 ? -3.036 -10.086 7.079 1.00 70.88 88 THR A O 1
ATOM 663 N N . THR A 1 89 ? -4.569 -8.676 6.246 1.00 62.16 89 THR A N 1
ATOM 664 C CA . THR A 1 89 ? -5.728 -9.398 6.801 1.00 62.16 89 THR A CA 1
ATOM 665 C C . THR A 1 89 ? -6.314 -10.431 5.825 1.00 62.16 89 THR A C 1
ATOM 667 O O . THR A 1 89 ? -7.173 -11.211 6.223 1.00 62.16 89 THR A O 1
ATOM 670 N N . TYR A 1 90 ? -5.810 -10.515 4.590 1.00 59.72 90 TYR A N 1
ATOM 671 C CA . TYR A 1 90 ? -6.256 -11.506 3.606 1.00 59.72 90 TYR A CA 1
ATOM 672 C C . TYR A 1 90 ? -5.365 -12.762 3.591 1.00 59.72 90 TYR A C 1
ATOM 674 O O . TYR A 1 90 ? -4.143 -12.651 3.726 1.00 59.72 90 TYR A O 1
ATOM 682 N N . ALA A 1 91 ? -5.999 -13.932 3.460 1.00 37.69 91 ALA A N 1
ATOM 683 C CA . ALA A 1 91 ? -5.383 -15.259 3.352 1.00 37.69 91 ALA A CA 1
ATOM 684 C C . ALA A 1 91 ? -5.214 -15.682 1.888 1.00 37.69 91 ALA A C 1
ATOM 686 O O . ALA A 1 91 ? -6.111 -15.348 1.083 1.00 37.69 91 ALA A O 1
#

Sequence (91 aa):
MSELIASGATSATVSQLERDGLIVRLARGLYQLPDAPLDVNHSLAEAAKLVPKGVVCLTSALAFHELTDQLSAKIWVAIGTKDWRPKTTYA